Protein AF-A0A2W6D2X4-F1 (afdb_monomer_lite)

Structure (mmCIF, N/CA/C/O backbone):
data_AF-A0A2W6D2X4-F1
#
_entry.id   AF-A0A2W6D2X4-F1
#
loop_
_atom_site.group_PDB
_atom_site.id
_atom_site.type_symbol
_atom_site.label_atom_id
_atom_site.label_alt_id
_atom_site.label_comp_id
_atom_site.label_asym_id
_atom_site.label_entity_id
_atom_site.label_seq_id
_atom_site.pdbx_PDB_ins_code
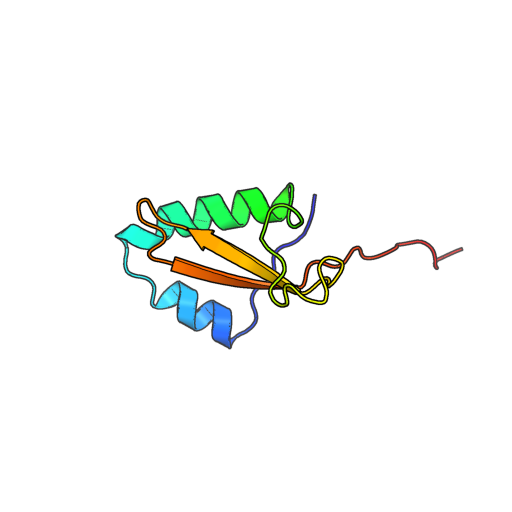_atom_site.Cartn_x
_atom_site.Cartn_y
_atom_site.Cartn_z
_atom_site.occupancy
_atom_site.B_iso_or_equiv
_atom_site.auth_seq_id
_atom_site.auth_comp_id
_atom_site.auth_asym_id
_atom_site.auth_atom_id
_atom_site.pdbx_PDB_model_num
ATOM 1 N N . MET A 1 1 ? -2.117 -12.114 -15.246 1.00 83.75 1 MET A N 1
ATOM 2 C CA . MET A 1 1 ? -2.760 -12.094 -13.921 1.00 83.75 1 MET A CA 1
ATOM 3 C C . MET A 1 1 ? -1.707 -12.513 -12.917 1.00 83.75 1 MET A C 1
ATOM 5 O O . MET A 1 1 ? -1.017 -13.494 -13.178 1.00 83.75 1 MET A O 1
ATOM 9 N N . TYR A 1 2 ? -1.523 -11.720 -11.870 1.00 89.44 2 TYR A N 1
ATOM 10 C CA . TYR A 1 2 ? -0.536 -11.932 -10.815 1.00 89.44 2 TYR A CA 1
ATOM 11 C C . TYR A 1 2 ? -1.229 -12.484 -9.574 1.00 89.44 2 TYR A C 1
ATOM 13 O O . TYR A 1 2 ? -2.408 -12.218 -9.354 1.00 89.44 2 TYR A O 1
ATOM 21 N N . THR A 1 3 ? -0.492 -13.236 -8.764 1.00 91.31 3 THR A N 1
ATOM 22 C CA . THR A 1 3 ? -0.970 -13.683 -7.455 1.00 91.31 3 THR A CA 1
ATOM 23 C C . THR A 1 3 ? -0.492 -12.698 -6.402 1.00 91.31 3 THR A C 1
ATOM 25 O O . THR A 1 3 ? 0.707 -12.444 -6.304 1.00 91.31 3 THR A O 1
ATOM 28 N N . VAL A 1 4 ? -1.420 -12.172 -5.603 1.00 93.00 4 VAL A N 1
ATOM 29 C CA . VAL A 1 4 ? -1.099 -11.367 -4.421 1.00 93.00 4 VAL A CA 1
ATOM 30 C C . VAL A 1 4 ? -1.137 -12.279 -3.201 1.00 93.00 4 VAL A C 1
ATOM 32 O O . VAL A 1 4 ? -2.182 -12.839 -2.871 1.00 93.00 4 VAL A O 1
ATOM 35 N N . SER A 1 5 ? 0.011 -12.437 -2.551 1.00 93.06 5 SER A N 1
ATOM 36 C CA . SER A 1 5 ? 0.162 -13.143 -1.279 1.00 93.06 5 SER A CA 1
ATOM 37 C C . SER A 1 5 ? 0.583 -12.161 -0.197 1.00 93.06 5 SER A C 1
ATOM 39 O O . SER A 1 5 ? 1.400 -11.278 -0.461 1.00 93.06 5 SER A O 1
ATOM 41 N N . LEU A 1 6 ? 0.050 -12.344 1.003 1.00 93.56 6 LEU A N 1
ATOM 42 C CA . LEU A 1 6 ? 0.450 -11.611 2.195 1.00 93.56 6 LEU A CA 1
ATOM 43 C C . LEU A 1 6 ? 1.374 -12.509 3.024 1.00 93.56 6 LEU A C 1
ATOM 45 O O . LEU A 1 6 ? 1.231 -13.730 3.003 1.00 93.56 6 LEU A O 1
ATOM 49 N N . ASP A 1 7 ? 2.350 -11.912 3.695 1.00 93.31 7 ASP A N 1
ATOM 50 C CA . ASP A 1 7 ? 3.071 -12.569 4.784 1.00 93.31 7 ASP A CA 1
ATOM 51 C C . ASP A 1 7 ? 2.275 -12.469 6.100 1.00 93.31 7 ASP A C 1
ATOM 53 O O . ASP A 1 7 ? 1.333 -11.682 6.200 1.00 93.31 7 ASP A O 1
ATOM 57 N N . ASP A 1 8 ? 2.675 -13.237 7.115 1.00 95.88 8 ASP A N 1
ATOM 58 C CA . ASP A 1 8 ? 1.979 -13.312 8.408 1.00 95.88 8 ASP A CA 1
ATOM 59 C C . ASP A 1 8 ? 1.817 -11.946 9.107 1.00 95.88 8 ASP A C 1
ATOM 61 O O . ASP A 1 8 ? 0.844 -11.736 9.838 1.00 95.88 8 ASP A O 1
ATOM 65 N N . GLU A 1 9 ? 2.766 -11.018 8.931 1.00 95.56 9 GLU A N 1
ATOM 66 C CA . GLU A 1 9 ? 2.674 -9.668 9.500 1.00 95.56 9 GLU A CA 1
ATOM 67 C C . GLU A 1 9 ? 1.652 -8.839 8.717 1.00 95.56 9 GLU A C 1
ATOM 69 O O . GLU A 1 9 ? 0.781 -8.196 9.309 1.00 95.56 9 GLU A O 1
ATOM 74 N N . SER A 1 10 ? 1.709 -8.905 7.388 1.00 95.19 10 SER A N 1
ATOM 75 C CA . SER A 1 10 ? 0.746 -8.243 6.508 1.00 95.19 10 SER A CA 1
ATOM 76 C C . SER A 1 10 ? -0.689 -8.744 6.717 1.00 95.19 10 SER A C 1
ATOM 78 O O . SER A 1 10 ? -1.617 -7.937 6.704 1.00 95.19 10 SER A O 1
ATOM 80 N N . GLU A 1 11 ? -0.900 -10.043 6.954 1.00 96.19 11 GLU A N 1
ATOM 81 C CA . GLU A 1 11 ? -2.227 -10.592 7.279 1.00 96.19 11 GLU A CA 1
ATOM 82 C C . GLU A 1 11 ? -2.792 -9.975 8.566 1.00 96.19 11 GLU A C 1
ATOM 84 O O . GLU A 1 11 ? -3.923 -9.490 8.574 1.00 96.19 11 GLU A O 1
ATOM 89 N N . GLN A 1 12 ? -1.980 -9.880 9.623 1.00 96.94 12 GLN A N 1
ATOM 90 C CA . GLN A 1 12 ? -2.391 -9.252 10.885 1.00 96.94 12 GLN A CA 1
ATOM 91 C C . GLN A 1 12 ? -2.711 -7.761 10.722 1.00 96.94 12 GLN A C 1
ATOM 93 O O . GLN A 1 12 ? -3.632 -7.249 11.361 1.00 96.94 12 GLN A O 1
ATOM 98 N N . GLN A 1 13 ? -1.968 -7.051 9.869 1.00 95.94 13 GLN A N 1
ATOM 99 C CA . GLN A 1 13 ? -2.245 -5.645 9.567 1.00 95.94 13 GLN A CA 1
ATOM 100 C C . GLN A 1 13 ? -3.579 -5.477 8.835 1.00 95.94 13 GLN A C 1
ATOM 102 O O . GLN A 1 13 ? -4.328 -4.551 9.147 1.00 95.94 13 GLN A O 1
ATOM 107 N N . VAL A 1 14 ? -3.893 -6.379 7.900 1.00 95.12 14 VAL A N 1
ATOM 108 C CA . VAL A 1 14 ? -5.176 -6.393 7.184 1.00 95.12 14 VAL A CA 1
ATOM 109 C C . VAL A 1 14 ? -6.332 -6.712 8.131 1.00 95.12 14 VAL A C 1
ATOM 111 O O . VAL A 1 14 ? -7.346 -6.016 8.094 1.00 95.12 14 VAL A O 1
ATOM 114 N N . ASP A 1 15 ? -6.168 -7.689 9.022 1.00 96.31 15 ASP A N 1
ATOM 115 C CA . ASP A 1 15 ? -7.177 -8.044 10.030 1.00 96.31 15 ASP A CA 1
ATOM 116 C C . ASP A 1 15 ? -7.444 -6.904 11.026 1.00 96.31 15 ASP A C 1
ATOM 118 O O . ASP A 1 15 ? -8.556 -6.762 11.541 1.00 96.31 15 ASP A O 1
ATOM 122 N N . ALA A 1 16 ? -6.440 -6.064 11.286 1.00 96.56 16 ALA A N 1
ATOM 123 C CA . ALA A 1 16 ? -6.552 -4.891 12.148 1.00 96.56 16 ALA A CA 1
ATOM 124 C C . ALA A 1 16 ? -7.105 -3.642 11.434 1.00 96.56 16 ALA A C 1
ATOM 126 O O . ALA A 1 16 ? -7.289 -2.606 12.086 1.00 96.56 16 ALA A O 1
ATOM 127 N N . LEU A 1 17 ? -7.368 -3.698 10.121 1.00 95.88 17 LEU A N 1
ATOM 128 C CA . LEU A 1 17 ? -7.882 -2.543 9.388 1.00 95.88 17 LEU A CA 1
ATOM 129 C C . LEU A 1 17 ? -9.249 -2.105 9.930 1.00 95.88 17 LEU A C 1
ATOM 131 O O . LEU A 1 17 ? -10.128 -2.931 10.197 1.00 95.88 17 LEU A O 1
ATOM 135 N N . PRO A 1 18 ? -9.494 -0.786 10.034 1.00 96.12 18 PRO A N 1
ATOM 136 C CA . PRO A 1 18 ? -10.825 -0.303 10.351 1.00 96.12 18 PRO A CA 1
ATOM 137 C C . PRO A 1 18 ? -11.795 -0.701 9.223 1.00 96.12 18 PRO A C 1
ATOM 139 O O . PRO A 1 18 ? -11.407 -0.676 8.053 1.00 96.12 18 PRO A O 1
ATOM 142 N N . PRO A 1 19 ? -13.081 -0.983 9.517 1.00 95.62 19 PRO A N 1
ATOM 143 C CA . PRO A 1 19 ? -14.036 -1.451 8.507 1.00 95.62 19 PRO A CA 1
ATOM 144 C C . PRO A 1 19 ? -14.138 -0.562 7.258 1.00 95.62 19 PRO A C 1
ATOM 146 O O . PRO A 1 19 ? -14.345 -1.059 6.155 1.00 95.62 19 PRO A O 1
ATOM 149 N N . VAL A 1 20 ? -13.950 0.752 7.420 1.00 94.56 20 VAL A N 1
ATOM 150 C CA . VAL A 1 20 ? -13.969 1.726 6.317 1.00 94.56 20 VAL A CA 1
ATOM 151 C C . VAL A 1 20 ? -12.824 1.532 5.310 1.00 94.56 20 VAL A C 1
ATOM 153 O O . VAL A 1 20 ? -12.971 1.890 4.147 1.00 94.56 20 VAL A O 1
ATOM 156 N N . ALA A 1 21 ? -11.706 0.933 5.726 1.00 96.06 21 ALA A N 1
ATOM 157 C CA . ALA A 1 21 ? -10.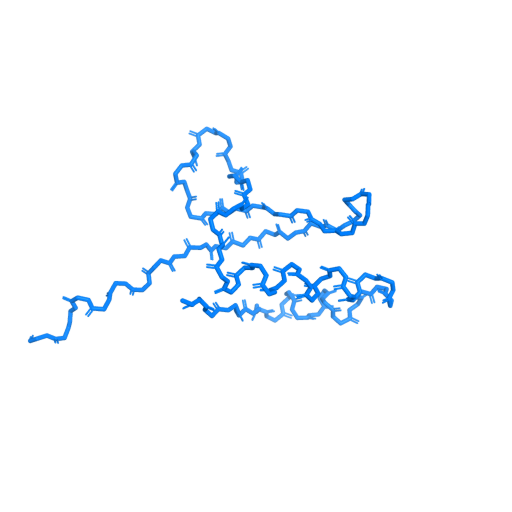533 0.699 4.887 1.00 96.06 21 ALA A CA 1
ATOM 158 C C . ALA A 1 21 ? -10.579 -0.643 4.134 1.00 96.06 21 ALA A C 1
ATOM 160 O O . ALA A 1 21 ? -9.806 -0.836 3.197 1.00 96.06 21 ALA A O 1
ATOM 161 N N . LEU A 1 22 ? -11.502 -1.549 4.487 1.00 95.38 22 LEU A N 1
ATOM 162 C CA . LEU A 1 22 ? -11.585 -2.884 3.882 1.00 95.38 22 LEU A CA 1
ATOM 163 C C . LEU A 1 22 ? -11.938 -2.836 2.391 1.00 95.38 22 LEU A C 1
ATOM 165 O O . LEU A 1 22 ? -11.327 -3.547 1.596 1.00 95.38 22 LEU A O 1
ATOM 169 N N . ALA A 1 23 ? -12.900 -1.994 1.996 1.00 96.31 23 ALA A N 1
ATOM 170 C CA . ALA A 1 23 ? -13.283 -1.877 0.588 1.00 96.31 23 ALA A CA 1
ATOM 171 C C . ALA A 1 23 ? -12.168 -1.239 -0.268 1.00 96.31 23 ALA A C 1
ATOM 173 O O . ALA A 1 23 ? -11.780 -1.857 -1.260 1.00 96.31 23 ALA A O 1
ATOM 174 N N . PRO A 1 24 ? -11.558 -0.104 0.134 1.00 96.88 24 PRO A N 1
ATOM 175 C CA . PRO A 1 24 ? -10.396 0.436 -0.572 1.00 96.88 24 PRO A CA 1
ATOM 176 C C . PRO A 1 24 ? -9.210 -0.539 -0.660 1.00 96.88 24 PRO A C 1
ATOM 178 O O . PRO A 1 24 ? -8.549 -0.624 -1.694 1.00 96.88 24 PRO A O 1
ATOM 181 N N . PHE A 1 25 ? -8.955 -1.323 0.393 1.00 96.69 25 PHE A N 1
ATOM 182 C CA . PHE A 1 25 ? -7.919 -2.356 0.365 1.00 96.69 25 PHE A CA 1
ATOM 183 C C . PHE A 1 25 ? -8.242 -3.487 -0.631 1.00 96.69 25 PHE A C 1
ATOM 185 O O . PHE A 1 25 ? -7.361 -3.948 -1.359 1.00 96.69 25 PHE A O 1
ATOM 192 N N . ALA A 1 26 ? -9.504 -3.919 -0.719 1.00 95.88 26 ALA A N 1
ATOM 193 C CA . ALA A 1 26 ? -9.931 -4.933 -1.685 1.00 95.88 26 ALA A CA 1
ATOM 194 C C . ALA A 1 26 ? -9.789 -4.457 -3.146 1.00 95.88 26 ALA A C 1
ATOM 196 O O . ALA A 1 26 ? -9.384 -5.233 -4.020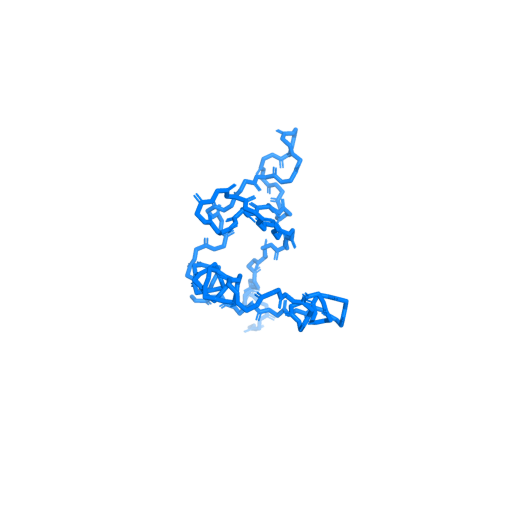 1.00 95.88 26 ALA A O 1
ATOM 197 N N . GLU A 1 27 ? -10.073 -3.180 -3.416 1.00 95.75 27 GLU A N 1
ATOM 198 C CA . GLU A 1 27 ? -9.855 -2.561 -4.731 1.00 95.75 27 GLU A CA 1
ATOM 199 C C . GLU A 1 27 ? -8.368 -2.514 -5.091 1.00 95.75 27 GLU A C 1
ATOM 201 O O . GLU A 1 27 ? -7.980 -2.938 -6.183 1.00 95.75 27 GLU A O 1
ATOM 206 N N . LEU A 1 28 ? -7.525 -2.080 -4.150 1.00 95.94 28 LEU A N 1
ATOM 207 C CA . LEU A 1 28 ? -6.071 -2.118 -4.284 1.00 95.94 28 LEU A CA 1
ATOM 208 C C . LEU A 1 28 ? -5.583 -3.536 -4.617 1.00 95.94 28 LEU A C 1
ATOM 210 O O . LEU A 1 28 ? -4.843 -3.711 -5.584 1.00 95.94 28 LEU A O 1
ATOM 214 N N . ARG A 1 29 ? -6.026 -4.561 -3.876 1.00 95.12 29 ARG A N 1
ATOM 215 C CA . ARG A 1 29 ? -5.653 -5.959 -4.144 1.00 95.12 29 ARG A CA 1
ATOM 216 C C . ARG A 1 29 ? -6.040 -6.385 -5.562 1.00 95.12 29 ARG A C 1
ATOM 218 O O . ARG A 1 29 ? -5.215 -6.957 -6.268 1.00 95.12 29 ARG A O 1
ATOM 225 N N . THR A 1 30 ? -7.254 -6.050 -5.996 1.00 95.06 30 THR A N 1
ATOM 226 C CA . THR A 1 30 ? -7.731 -6.342 -7.359 1.00 95.06 30 THR A CA 1
ATOM 227 C C . THR A 1 30 ? -6.850 -5.668 -8.414 1.00 95.06 30 THR A C 1
ATOM 229 O O . THR A 1 30 ? -6.484 -6.280 -9.418 1.00 95.06 30 THR A O 1
ATOM 232 N N . MET A 1 31 ? -6.455 -4.415 -8.184 1.00 94.81 31 MET A N 1
ATOM 233 C CA . MET A 1 31 ? -5.547 -3.690 -9.072 1.00 94.81 31 MET A CA 1
ATOM 234 C C . MET A 1 31 ? -4.156 -4.340 -9.120 1.00 94.81 31 MET A C 1
ATOM 236 O O . MET A 1 31 ? -3.611 -4.495 -10.214 1.00 94.81 31 MET A O 1
ATOM 240 N N . LEU A 1 32 ? -3.620 -4.811 -7.990 1.00 94.81 32 LEU A N 1
ATOM 241 C CA . LEU A 1 32 ? -2.334 -5.520 -7.935 1.00 94.81 32 LEU A CA 1
ATOM 242 C C . LEU A 1 32 ? -2.361 -6.879 -8.659 1.00 94.81 32 LEU A C 1
ATOM 244 O O . LEU A 1 32 ? -1.357 -7.275 -9.247 1.00 94.81 32 LEU A O 1
ATOM 248 N N . GLU A 1 33 ? -3.497 -7.578 -8.691 1.00 94.12 33 GLU A N 1
ATOM 249 C CA . GLU A 1 33 ? -3.652 -8.832 -9.451 1.00 94.12 33 GLU A CA 1
ATOM 250 C C . GLU A 1 33 ? -3.622 -8.607 -10.979 1.00 94.12 33 GLU A C 1
ATOM 252 O O . GLU A 1 33 ? -3.273 -9.509 -11.756 1.00 94.12 33 GLU A O 1
ATOM 257 N N . VAL A 1 34 ? -3.949 -7.392 -11.430 1.00 94.19 34 VAL A N 1
ATOM 258 C CA . VAL A 1 34 ? -3.987 -7.015 -12.851 1.00 94.19 34 VAL A CA 1
ATOM 259 C C . VAL A 1 34 ? -2.702 -6.305 -13.283 1.00 94.19 34 VAL A C 1
ATOM 261 O O . VAL A 1 34 ? -2.099 -6.685 -14.290 1.00 94.19 34 VAL A O 1
ATOM 264 N N . ALA A 1 35 ? -2.280 -5.286 -12.535 1.00 93.06 35 ALA A N 1
ATOM 265 C CA . ALA A 1 35 ? -1.221 -4.354 -12.905 1.00 93.06 35 ALA A CA 1
ATOM 266 C C . ALA A 1 35 ? -0.376 -3.920 -11.684 1.00 93.06 35 ALA A C 1
ATOM 268 O O . ALA A 1 35 ? -0.358 -2.741 -11.326 1.00 93.06 35 ALA A O 1
ATOM 269 N N . PRO A 1 36 ? 0.411 -4.831 -11.081 1.00 92.31 36 PRO A N 1
ATOM 270 C CA . PRO A 1 36 ? 1.221 -4.530 -9.897 1.00 92.31 36 PRO A CA 1
ATOM 271 C C . PRO A 1 36 ? 2.354 -3.532 -10.177 1.00 92.31 36 PRO A C 1
ATOM 273 O O . PRO A 1 36 ? 3.007 -3.049 -9.268 1.00 92.31 36 PRO A O 1
ATOM 276 N N . TRP A 1 37 ? 2.629 -3.203 -11.438 1.00 91.12 37 TRP A N 1
ATOM 277 C CA . TRP A 1 37 ? 3.637 -2.202 -11.795 1.00 91.12 37 TRP A CA 1
ATOM 278 C C . TRP A 1 37 ? 3.120 -0.761 -11.715 1.00 91.12 37 TRP A C 1
ATOM 280 O O . TRP A 1 37 ? 3.925 0.163 -11.805 1.00 91.12 37 TRP A O 1
ATOM 290 N N . ASN A 1 38 ? 1.813 -0.563 -11.505 1.00 90.75 38 ASN A N 1
ATOM 291 C CA . ASN A 1 38 ? 1.199 0.764 -11.428 1.00 90.75 38 ASN A CA 1
ATOM 292 C C . ASN A 1 38 ? 1.518 1.523 -10.130 1.00 90.75 38 ASN A C 1
ATOM 294 O O . ASN A 1 38 ? 1.276 2.724 -10.078 1.00 90.75 38 ASN A O 1
ATOM 298 N N . GLY A 1 39 ? 2.048 0.862 -9.094 1.00 90.94 39 GLY A N 1
ATOM 299 C CA . GLY A 1 39 ? 2.511 1.565 -7.897 1.00 90.94 39 GLY A CA 1
ATOM 300 C C . GLY A 1 39 ? 3.798 2.353 -8.127 1.00 90.94 39 GLY A C 1
ATOM 301 O O . GLY A 1 39 ? 4.533 2.134 -9.099 1.00 90.94 39 GLY A O 1
ATOM 302 N N . ASP A 1 40 ? 4.109 3.226 -7.180 1.00 94.00 40 ASP A N 1
ATOM 303 C CA . ASP A 1 40 ? 5.325 4.028 -7.183 1.00 94.00 40 ASP A CA 1
ATOM 304 C C . ASP A 1 40 ? 6.548 3.195 -6.779 1.00 94.00 40 ASP A C 1
ATOM 306 O O . ASP A 1 40 ? 6.443 2.304 -5.937 1.00 94.00 40 ASP A O 1
ATOM 310 N N . PRO A 1 41 ? 7.745 3.470 -7.321 1.00 93.69 41 PRO A N 1
ATOM 311 C CA . PRO A 1 41 ? 8.967 2.862 -6.813 1.00 93.69 41 PRO A CA 1
ATOM 312 C C . PRO A 1 41 ? 9.205 3.267 -5.354 1.00 93.69 41 PRO A C 1
ATOM 314 O O . PRO A 1 41 ? 9.282 4.459 -5.048 1.00 93.69 41 PRO A O 1
ATOM 317 N N . LEU A 1 42 ? 9.428 2.287 -4.468 1.00 92.81 42 LEU A N 1
ATOM 318 C CA . LEU A 1 42 ? 9.748 2.571 -3.061 1.00 92.81 42 LEU A CA 1
ATOM 319 C C . LEU A 1 42 ? 11.019 3.430 -2.951 1.00 92.81 42 LEU A C 1
ATOM 321 O O . LEU A 1 42 ? 11.101 4.368 -2.161 1.00 92.81 42 LEU A O 1
ATOM 325 N N . ASN A 1 43 ? 12.026 3.107 -3.766 1.00 91.50 43 ASN A N 1
ATOM 326 C CA . ASN A 1 43 ? 13.254 3.880 -3.868 1.00 91.50 43 ASN A CA 1
ATOM 327 C C . ASN A 1 43 ? 13.269 4.669 -5.180 1.00 91.50 43 ASN A C 1
ATOM 329 O O . ASN A 1 43 ? 13.530 4.110 -6.244 1.00 91.50 43 ASN A O 1
ATOM 333 N N . LYS A 1 44 ? 13.084 5.990 -5.093 1.00 90.06 44 LYS A N 1
ATOM 334 C CA . LYS A 1 44 ? 13.084 6.897 -6.255 1.00 90.06 44 LYS A CA 1
ATOM 335 C C . LYS A 1 44 ? 14.411 6.923 -7.025 1.00 90.06 44 LYS A C 1
ATOM 337 O O . LYS A 1 44 ? 14.418 7.263 -8.201 1.00 90.06 44 LYS A O 1
ATOM 342 N N . LEU A 1 45 ? 15.525 6.542 -6.391 1.00 92.56 45 LEU A N 1
ATOM 343 C CA . LEU A 1 45 ? 16.833 6.413 -7.049 1.00 92.56 45 LEU A CA 1
ATOM 344 C C . LEU A 1 45 ? 16.998 5.075 -7.792 1.00 92.56 45 LEU A C 1
ATOM 346 O O . LEU A 1 45 ? 17.987 4.887 -8.496 1.00 92.56 45 LEU A O 1
ATOM 350 N N . LYS A 1 46 ? 16.057 4.137 -7.623 1.00 88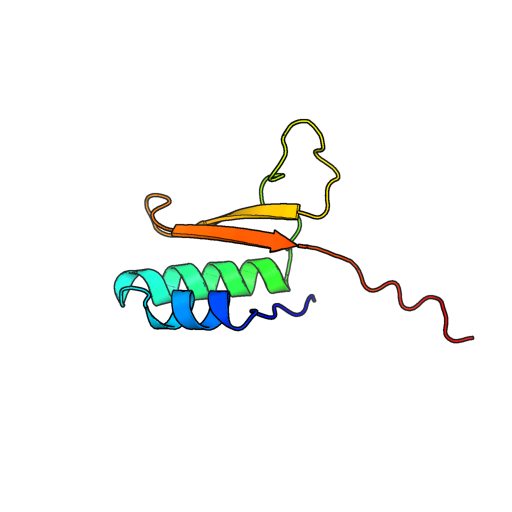.50 46 LYS A N 1
ATOM 351 C CA . LYS A 1 46 ? 16.014 2.834 -8.300 1.00 88.50 46 LYS A CA 1
ATOM 352 C C .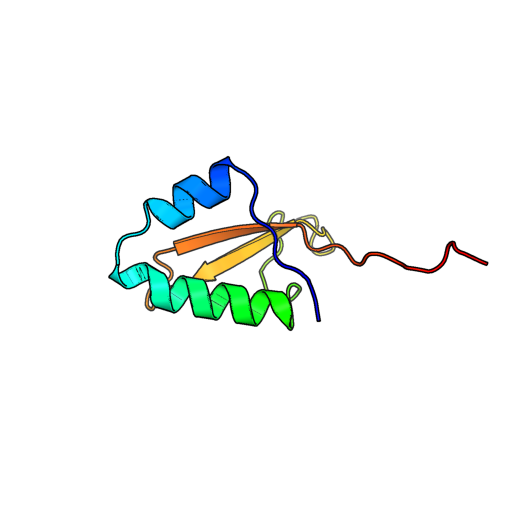 LYS A 1 46 ? 14.599 2.578 -8.854 1.00 88.50 46 LYS A C 1
ATOM 354 O O . LYS A 1 46 ? 13.901 1.710 -8.330 1.00 88.50 46 LYS A O 1
ATOM 359 N N . PRO A 1 47 ? 14.166 3.322 -9.891 1.00 86.38 47 PRO A N 1
ATOM 360 C CA . PRO A 1 47 ? 12.792 3.266 -10.407 1.00 86.38 47 PRO A CA 1
ATOM 361 C C . PRO A 1 47 ? 12.390 1.889 -10.960 1.00 86.38 47 PRO A C 1
ATOM 363 O O . PRO A 1 47 ? 11.224 1.504 -10.866 1.00 86.38 47 PRO A O 1
ATOM 366 N N . ASP A 1 48 ? 13.365 1.125 -11.453 1.00 87.06 48 ASP A N 1
ATOM 367 C CA . ASP A 1 48 ? 13.169 -0.230 -11.989 1.00 87.06 48 ASP A CA 1
ATOM 368 C C . ASP A 1 48 ? 13.182 -1.318 -10.901 1.00 87.06 48 ASP A C 1
ATOM 370 O O . ASP A 1 48 ? 13.126 -2.512 -11.195 1.00 87.06 48 ASP A O 1
ATOM 374 N N . SER A 1 49 ? 13.290 -0.926 -9.626 1.00 89.38 49 SER A N 1
ATOM 375 C CA . SER A 1 49 ? 13.224 -1.861 -8.507 1.00 89.38 49 SER A CA 1
ATOM 376 C C . SER A 1 49 ? 11.866 -2.578 -8.486 1.00 89.38 49 SER A C 1
ATOM 378 O O . SER A 1 49 ? 10.825 -1.929 -8.634 1.00 89.38 49 SER A O 1
ATOM 380 N N . PRO A 1 50 ? 11.844 -3.895 -8.217 1.00 91.12 50 PRO A N 1
ATOM 381 C CA . PRO A 1 50 ? 10.600 -4.640 -8.036 1.00 91.12 50 PRO A CA 1
ATOM 382 C C . PRO A 1 50 ? 9.834 -4.212 -6.775 1.00 91.12 50 PRO A C 1
ATOM 384 O O . PRO A 1 50 ? 8.655 -4.518 -6.644 1.00 91.12 50 PRO A O 1
ATOM 387 N N . MET A 1 51 ? 10.488 -3.517 -5.838 1.00 94.12 51 MET A N 1
ATOM 388 C CA . MET A 1 51 ? 9.864 -3.019 -4.611 1.00 94.12 51 MET A CA 1
ATOM 389 C C . MET A 1 51 ? 9.108 -1.711 -4.870 1.00 94.12 51 MET A C 1
ATOM 391 O O . MET A 1 51 ? 9.711 -0.720 -5.304 1.00 94.12 51 MET A O 1
ATOM 395 N N . ARG A 1 52 ? 7.810 -1.697 -4.569 1.00 95.06 52 ARG A N 1
ATOM 396 C CA . ARG A 1 52 ? 6.890 -0.603 -4.892 1.00 95.06 52 ARG A CA 1
ATOM 397 C C . ARG A 1 52 ? 5.989 -0.253 -3.712 1.00 95.06 52 ARG A C 1
ATOM 399 O O . ARG A 1 52 ? 5.879 -1.011 -2.749 1.00 95.06 52 ARG A O 1
ATOM 406 N N . THR A 1 53 ? 5.348 0.902 -3.807 1.00 96.69 53 THR A N 1
ATOM 407 C CA . THR A 1 53 ? 4.344 1.388 -2.866 1.00 96.69 53 THR A CA 1
ATOM 408 C C . THR A 1 53 ? 3.063 1.753 -3.593 1.00 96.69 53 THR A C 1
ATOM 410 O O . THR A 1 53 ? 3.096 2.200 -4.739 1.00 96.69 53 THR A O 1
ATOM 413 N N . CYS A 1 54 ? 1.925 1.590 -2.932 1.00 96.12 54 CYS A N 1
ATOM 414 C CA . CYS A 1 54 ? 0.656 2.101 -3.432 1.00 96.12 54 CYS A CA 1
ATOM 415 C C . CYS A 1 54 ? -0.202 2.566 -2.259 1.00 96.12 54 CYS A C 1
ATOM 417 O O . CYS A 1 54 ? -0.270 1.886 -1.233 1.00 96.12 54 CYS A O 1
ATOM 419 N N . THR A 1 55 ? -0.809 3.739 -2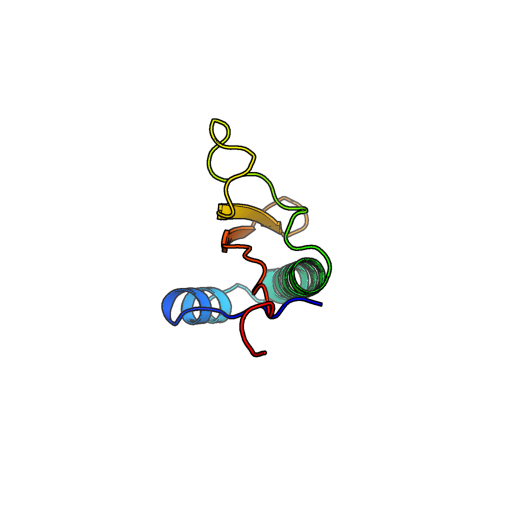.395 1.00 96.69 55 THR A N 1
ATOM 420 C CA . THR A 1 55 ? -1.763 4.259 -1.421 1.00 96.69 55 THR A CA 1
ATOM 421 C C . THR A 1 55 ? -3.175 3.789 -1.753 1.00 96.69 55 THR A C 1
ATOM 423 O O . THR A 1 55 ? -3.482 3.431 -2.892 1.00 96.69 55 THR A O 1
ATOM 426 N N . PHE A 1 56 ? -4.033 3.733 -0.741 1.00 95.50 56 PHE A N 1
ATOM 427 C CA . PHE A 1 56 ? -5.437 3.374 -0.890 1.00 95.50 56 PHE A CA 1
ATOM 428 C C . PHE A 1 56 ? -6.301 4.147 0.106 1.00 95.50 56 PHE A C 1
ATOM 430 O O . PHE A 1 56 ? -5.824 4.611 1.140 1.00 95.50 56 PHE A O 1
ATOM 437 N N . GLY A 1 57 ? -7.591 4.248 -0.209 1.00 94.75 57 GLY A N 1
ATOM 438 C CA . GLY A 1 57 ? -8.533 5.097 0.516 1.00 94.75 57 GLY A CA 1
ATOM 439 C C . GLY A 1 57 ? -8.734 6.451 -0.174 1.00 94.75 57 GLY A C 1
ATOM 440 O O . GLY A 1 57 ? -7.899 6.869 -0.977 1.00 94.75 57 GLY A O 1
ATOM 441 N N . PRO A 1 58 ? -9.870 7.126 0.069 1.00 90.81 58 PRO A N 1
ATOM 442 C CA . PRO A 1 58 ? -10.228 8.370 -0.613 1.00 90.81 58 PRO A CA 1
ATOM 443 C C . PRO A 1 58 ? -9.244 9.525 -0.377 1.00 90.81 58 PRO A C 1
ATOM 445 O O . PRO A 1 58 ? -9.225 10.455 -1.181 1.00 90.81 58 PRO A O 1
ATOM 448 N N . ASN A 1 59 ? -8.452 9.482 0.699 1.00 93.38 59 ASN A N 1
ATOM 449 C CA . ASN A 1 59 ? -7.458 10.508 1.023 1.00 93.38 59 ASN A CA 1
ATOM 450 C C . ASN A 1 59 ? -6.061 9.912 1.254 1.00 93.38 59 ASN A C 1
ATOM 452 O O . ASN A 1 59 ? -5.302 10.455 2.057 1.00 93.38 59 ASN A O 1
ATOM 456 N N . ASP A 1 60 ? -5.741 8.793 0.595 1.00 93.62 60 ASP A N 1
ATOM 457 C CA . ASP A 1 60 ? -4.475 8.072 0.780 1.00 93.62 60 ASP A CA 1
ATOM 458 C C . ASP A 1 60 ? -4.233 7.658 2.248 1.00 93.62 60 ASP A C 1
ATOM 460 O O . ASP A 1 60 ? -3.112 7.713 2.757 1.00 93.62 60 ASP A O 1
ATOM 464 N N . GLU A 1 61 ? -5.295 7.258 2.962 1.00 94.44 61 GLU A N 1
ATOM 465 C CA . GLU A 1 61 ? -5.210 6.920 4.389 1.00 94.44 61 GLU A CA 1
ATOM 466 C C . GLU A 1 61 ? -4.445 5.616 4.666 1.00 94.44 61 GLU A C 1
ATOM 468 O O . GLU A 1 61 ? -3.974 5.398 5.785 1.00 94.44 61 GLU A O 1
ATOM 473 N N . GLY A 1 62 ? -4.335 4.743 3.666 1.00 94.81 62 GLY A N 1
ATOM 474 C CA . GLY A 1 62 ? -3.581 3.499 3.723 1.00 94.81 62 GLY A CA 1
ATOM 475 C C . GLY A 1 62 ? -2.426 3.485 2.728 1.00 94.81 62 GLY A C 1
ATOM 476 O O . GLY A 1 62 ? -2.496 4.091 1.661 1.00 94.81 62 GLY A O 1
ATOM 477 N N . MET A 1 63 ? -1.364 2.749 3.053 1.00 95.94 63 MET A N 1
ATOM 478 C CA . MET A 1 63 ? -0.239 2.508 2.152 1.00 95.94 63 MET A CA 1
ATOM 479 C C . MET A 1 63 ? 0.208 1.053 2.254 1.00 95.94 63 MET A C 1
ATOM 481 O O . MET A 1 63 ? 0.371 0.524 3.349 1.00 95.94 63 MET A O 1
ATOM 485 N N . THR A 1 64 ? 0.445 0.422 1.111 1.00 95.50 64 THR A N 1
ATOM 486 C CA . THR A 1 64 ? 1.097 -0.889 1.010 1.00 95.50 64 THR A CA 1
ATOM 487 C C . THR A 1 64 ? 2.507 -0.731 0.480 1.00 95.50 64 THR A C 1
ATOM 489 O O . THR A 1 64 ? 2.764 0.084 -0.408 1.00 95.50 64 THR A O 1
ATOM 492 N N . VAL A 1 65 ? 3.402 -1.575 0.981 1.00 95.69 65 VAL A N 1
ATOM 493 C CA . VAL A 1 65 ? 4.715 -1.835 0.393 1.00 95.69 65 VAL A CA 1
ATOM 494 C C . VAL A 1 65 ? 4.688 -3.268 -0.118 1.00 95.69 65 VAL A C 1
ATOM 496 O O . VAL A 1 65 ? 4.272 -4.165 0.607 1.00 95.69 65 VAL A O 1
ATOM 499 N N . TYR A 1 66 ? 5.096 -3.494 -1.362 1.00 94.38 66 TYR A N 1
ATOM 500 C CA . TYR A 1 66 ? 5.060 -4.828 -1.954 1.00 94.38 66 TYR A CA 1
ATOM 501 C C . TYR A 1 66 ? 6.211 -5.047 -2.929 1.00 94.38 66 TYR A C 1
ATOM 503 O O . TYR A 1 66 ? 6.817 -4.110 -3.454 1.00 94.38 66 TYR A O 1
ATOM 511 N N . LEU A 1 67 ? 6.496 -6.320 -3.183 1.00 93.62 67 LEU A N 1
ATOM 512 C CA . LEU A 1 67 ? 7.460 -6.760 -4.177 1.00 93.62 67 LEU A CA 1
ATOM 513 C C . LEU A 1 67 ? 6.697 -7.311 -5.386 1.00 93.62 67 LEU A C 1
ATOM 515 O O . LEU A 1 67 ? 5.914 -8.245 -5.255 1.00 93.62 67 LEU A O 1
ATOM 519 N N . SER A 1 68 ? 6.936 -6.747 -6.566 1.00 89.00 68 SER A N 1
ATOM 520 C CA . SER A 1 68 ? 6.417 -7.251 -7.837 1.00 89.00 68 SER A CA 1
ATOM 521 C C . SER A 1 68 ? 7.531 -7.975 -8.580 1.00 89.00 68 SER A C 1
ATOM 523 O O . SER A 1 68 ? 8.515 -7.363 -8.994 1.00 89.00 68 SER A O 1
ATOM 525 N N . TRP A 1 69 ? 7.391 -9.284 -8.763 1.00 83.75 69 TRP A N 1
ATOM 526 C CA . TRP A 1 69 ? 8.300 -10.064 -9.594 1.00 83.75 69 TRP A CA 1
ATOM 527 C C . TRP A 1 69 ? 7.511 -10.890 -10.605 1.00 83.75 69 TRP A C 1
ATOM 529 O O . TRP A 1 69 ? 6.443 -11.424 -10.312 1.00 83.75 69 TRP A O 1
ATOM 539 N N . MET A 1 70 ? 8.045 -11.009 -11.818 1.00 77.56 70 MET A N 1
ATOM 540 C CA . MET A 1 70 ? 7.550 -11.981 -12.788 1.00 77.56 70 MET A CA 1
ATOM 541 C C . MET A 1 70 ? 8.247 -13.314 -12.524 1.00 77.56 70 MET A C 1
ATOM 543 O O . MET A 1 70 ? 9.472 -13.409 -12.608 1.00 77.56 70 MET A O 1
ATOM 547 N N . THR A 1 71 ? 7.483 -14.363 -12.227 1.00 66.25 71 THR A N 1
ATOM 548 C CA . THR A 1 71 ? 7.990 -15.735 -12.294 1.00 66.25 71 THR A CA 1
ATOM 549 C C . THR A 1 71 ? 8.200 -16.092 -13.763 1.00 66.25 71 THR A C 1
ATOM 551 O O . THR A 1 71 ? 7.268 -16.435 -14.483 1.00 66.25 71 THR A O 1
ATOM 554 N N . ASN A 1 72 ? 9.439 -15.960 -14.240 1.00 55.59 72 ASN A N 1
ATOM 555 C CA . ASN A 1 72 ? 9.798 -16.351 -15.598 1.00 55.59 72 ASN A CA 1
ATOM 556 C C . ASN A 1 72 ? 9.770 -17.888 -15.677 1.00 55.59 72 ASN A C 1
ATOM 558 O O . ASN A 1 72 ? 10.669 -18.559 -15.174 1.00 55.59 72 ASN A O 1
ATOM 562 N N . ASN A 1 73 ? 8.735 -18.463 -16.284 1.00 52.22 73 ASN A N 1
ATOM 563 C CA . ASN A 1 73 ? 8.558 -19.908 -16.468 1.00 52.22 73 ASN A CA 1
ATOM 564 C C . ASN A 1 73 ? 9.447 -20.495 -17.589 1.00 52.22 73 ASN A C 1
ATOM 566 O O . ASN A 1 73 ? 9.096 -21.494 -18.208 1.00 52.22 73 ASN A O 1
ATOM 570 N N . ALA A 1 74 ? 10.621 -19.912 -17.839 1.00 51.75 74 ALA A N 1
ATOM 571 C CA . ALA A 1 74 ? 11.504 -20.272 -18.950 1.00 51.75 74 ALA A CA 1
ATOM 572 C C . ALA A 1 74 ? 12.550 -21.369 -18.635 1.00 51.75 74 ALA A C 1
ATOM 574 O O . ALA A 1 74 ? 13.502 -21.521 -19.392 1.00 51.75 74 ALA A O 1
ATOM 575 N N . TRP A 1 75 ? 12.401 -22.144 -17.552 1.00 43.03 75 TRP A N 1
ATOM 576 C CA . TRP A 1 75 ? 13.391 -23.166 -17.147 1.00 43.03 75 TRP A CA 1
ATOM 577 C C . TRP A 1 75 ? 12.806 -24.555 -16.869 1.00 43.03 75 TRP A C 1
ATOM 579 O O . TRP A 1 75 ? 13.300 -25.291 -16.019 1.00 43.03 75 TRP A O 1
ATOM 589 N N . THR A 1 76 ? 11.774 -24.946 -17.612 1.00 51.34 76 THR A N 1
ATOM 590 C CA . THR A 1 76 ? 11.397 -26.361 -17.737 1.00 51.34 76 THR A CA 1
ATOM 591 C C . THR A 1 76 ? 11.280 -26.718 -19.217 1.00 51.34 76 THR A C 1
ATOM 593 O O . THR A 1 76 ? 10.182 -26.732 -19.771 1.00 51.34 76 THR A O 1
ATOM 596 N N . SER A 1 77 ? 12.423 -26.957 -19.863 1.00 49.97 77 SER A N 1
ATOM 597 C CA . SER A 1 77 ? 12.523 -27.735 -21.102 1.00 49.97 77 SER A CA 1
ATOM 598 C C . SER A 1 77 ? 13.649 -28.744 -20.977 1.00 49.97 77 SER A C 1
ATOM 600 O O . SER A 1 77 ? 14.604 -28.463 -20.220 1.00 49.97 77 SER A O 1
#

Foldseek 3Di:
DDDDDDDPVRVVVLVPDDPLCVVQVVVVNVCCRPCVLPFAAPDPVCRVAQWGKDFTDPVSPDMDIDGDDDPPPPPDD

Radius of gyration: 13.87 Å; chains: 1; bounding box: 31×38×33 Å

pLDDT: mean 89.7, std 12.28, range [43.03, 96.94]

Sequence (77 aa):
MYTVSLDDESEQQVDALPPVALAPFAELRTMLEVAPWNGDPLNKLKPDSPMRTCTFGPNDEGMTVYLSWMTNNAWTS

Secondary structure (DSSP, 8-state):
-PPP---HHHHHHHHTS-HHHHHHHHHHHHHHHH-GGGSEESSTT-TT-SEEEEEESTTS-EEEEEE----------